Protein AF-A0A9P8I7T7-F1 (afdb_monomer_lite)

Sequence (163 aa):
MTRLAEMFNVNHFIVSQVNPHVVPFVARDDDKAMIPEEEEEVAAVVTDTRAPSPGPGWVQTLVNLAKEEVLHRMHVLTEMGIFPTTLSKARSVLSQKYSGDITIFPEISYADLPRMLRNPTTEFILDAMRRGERATWPKLSRIRNHCAIELALDDAVQRLRAR

Secondary structure (DSSP, 8-state):
-HHHHHHHT-S--EEE---TTTHHHHHHHHHHTTS-TTSHHHHTTT--SS------HHHHHHHHHHHHHHHHHHHHHHHTTSSHHHHHHHHHHHH-----SEEE-----GGGHHHHTSPPPHHHHHHHHHHHHHHHGGGHHHHHHHHHHHHHHHHHHHHHHT-

InterPro domains:
  IPR016035 Acyl transferase/acyl hydrolase/lysophospholipase [SSF52151] (3-155)
  IPR050301 Neuropathy target esterase [PTHR14226] (1-161)

Radius of gyration: 20.3 Å; chains: 1; bounding box: 57×43×51 Å

Foldseek 3Di:
DVVVCVVVVHDFDAAEDPDPVCCVLPVVPVVVVVDDPVCVVVVVVPPPDDDDDPDPVVVNVVVVVVLVVVLVVLVVCLVVVNPVVVSVVVSCVSVDPRDTPHYFYFDDDPVCVVVVVDDHDPVRVVVSVVSSVVSCVVCVVVVVVVVVVVVVVVVVVVVVVVD

Structure (mmCIF, N/CA/C/O backbone):
data_AF-A0A9P8I7T7-F1
#
_entry.id   AF-A0A9P8I7T7-F1
#
loop_
_atom_site.group_PDB
_atom_site.id
_atom_site.type_symbol
_atom_site.label_atom_id
_atom_site.label_alt_id
_atom_site.label_comp_id
_atom_site.label_asym_id
_atom_site.label_entity_id
_atom_site.label_seq_id
_atom_site.pdbx_PDB_ins_code
_atom_site.Cartn_x
_atom_site.Cartn_y
_atom_site.Cartn_z
_atom_site.occupancy
_atom_site.B_iso_or_equiv
_atom_site.auth_seq_id
_atom_site.auth_comp_id
_atom_site.auth_asym_id
_atom_site.auth_atom_id
_atom_site.pdbx_PDB_model_num
ATOM 1 N N . MET A 1 1 ? 6.614 5.628 10.959 1.00 69.75 1 MET A N 1
ATOM 2 C CA . MET A 1 1 ? 5.159 5.769 11.167 1.00 69.75 1 MET A CA 1
ATOM 3 C C . MET A 1 1 ? 4.821 6.293 12.557 1.00 69.75 1 MET A C 1
ATOM 5 O O . MET A 1 1 ? 4.035 7.218 12.617 1.00 69.75 1 MET A O 1
ATOM 9 N N . THR A 1 2 ? 5.470 5.842 13.638 1.00 76.31 2 THR A N 1
ATOM 10 C CA . THR A 1 2 ? 5.259 6.353 15.018 1.00 76.31 2 THR A CA 1
ATOM 11 C C . THR A 1 2 ? 5.288 7.880 15.151 1.00 76.31 2 THR A C 1
ATOM 13 O O . THR A 1 2 ? 4.324 8.468 15.614 1.00 76.31 2 THR A O 1
ATOM 16 N N . ARG A 1 3 ? 6.321 8.554 14.632 1.00 79.06 3 ARG A N 1
ATOM 17 C CA . ARG A 1 3 ? 6.393 10.028 14.686 1.00 79.06 3 ARG A CA 1
ATOM 18 C C . ARG A 1 3 ? 5.255 10.739 13.934 1.00 79.06 3 ARG A C 1
ATOM 20 O O . ARG A 1 3 ? 4.853 11.827 14.323 1.00 79.06 3 ARG A O 1
ATOM 27 N N . LEU A 1 4 ? 4.761 10.152 12.839 1.00 81.06 4 LEU A N 1
ATOM 28 C CA . LEU A 1 4 ? 3.619 10.698 12.093 1.00 81.06 4 LEU A CA 1
ATOM 29 C C . LEU A 1 4 ? 2.306 10.433 12.839 1.00 81.06 4 LEU A C 1
ATOM 31 O O . LEU A 1 4 ? 1.464 11.319 12.892 1.00 81.06 4 LEU A O 1
ATOM 35 N N . ALA A 1 5 ? 2.173 9.253 13.450 1.00 85.06 5 ALA A N 1
ATOM 36 C CA . ALA A 1 5 ? 1.040 8.887 14.297 1.00 85.06 5 ALA A CA 1
ATOM 37 C C . ALA A 1 5 ? 0.876 9.874 15.453 1.00 85.06 5 ALA A C 1
ATOM 39 O O . ALA A 1 5 ? -0.208 10.400 15.661 1.00 85.06 5 ALA A O 1
ATOM 40 N N . GLU A 1 6 ? 1.975 10.201 16.132 1.00 86.44 6 GLU A N 1
ATOM 41 C CA . GLU A 1 6 ? 1.999 11.175 17.225 1.00 86.44 6 GLU A CA 1
ATOM 42 C C . GLU A 1 6 ? 1.683 12.596 16.744 1.00 86.44 6 GLU A C 1
ATOM 44 O O . GLU A 1 6 ? 0.899 13.303 17.369 1.00 86.44 6 GLU A O 1
ATOM 49 N N . MET A 1 7 ? 2.272 13.022 15.621 1.00 90.19 7 MET A N 1
ATOM 50 C CA . MET A 1 7 ? 2.106 14.386 15.110 1.00 90.19 7 MET A CA 1
ATOM 51 C C . MET A 1 7 ? 0.684 14.669 14.622 1.00 90.19 7 MET A C 1
ATOM 53 O O . MET A 1 7 ? 0.190 15.779 14.799 1.00 90.19 7 MET A O 1
ATOM 57 N N . PHE A 1 8 ? 0.043 13.678 14.003 1.00 84.44 8 PHE A N 1
ATOM 58 C CA . PHE A 1 8 ? -1.312 13.801 13.468 1.00 84.44 8 PHE A CA 1
ATOM 59 C C . PHE A 1 8 ? -2.380 13.177 14.375 1.00 84.44 8 PHE A C 1
ATOM 61 O O . PHE A 1 8 ? -3.556 13.240 14.037 1.00 84.44 8 PHE A O 1
ATOM 68 N N . ASN A 1 9 ? -1.988 12.611 15.523 1.00 84.25 9 ASN A N 1
ATOM 69 C CA . ASN A 1 9 ? -2.860 11.876 16.442 1.00 84.25 9 ASN A CA 1
ATOM 70 C C . ASN A 1 9 ? -3.720 10.814 15.726 1.00 84.25 9 ASN A C 1
ATOM 72 O O . ASN A 1 9 ? -4.935 10.747 15.906 1.00 84.25 9 ASN A O 1
ATOM 76 N N . VAL A 1 10 ? -3.081 10.002 14.881 1.00 84.31 10 VAL A N 1
ATOM 77 C CA . VAL A 1 10 ? -3.730 8.941 14.094 1.00 84.31 10 VAL A CA 1
ATOM 78 C C . VAL A 1 10 ? -3.160 7.576 14.457 1.00 84.31 10 VAL A C 1
ATOM 80 O O . VAL A 1 10 ? -1.946 7.408 14.548 1.00 84.31 10 VAL A O 1
ATOM 83 N N . ASN A 1 11 ? -4.041 6.589 14.629 1.00 82.12 11 ASN A N 1
ATOM 84 C CA . ASN A 1 11 ? -3.658 5.228 15.022 1.00 82.12 11 ASN A CA 1
ATOM 85 C C . ASN A 1 11 ? -3.640 4.236 13.853 1.00 82.12 11 ASN A C 1
ATOM 87 O O . ASN A 1 11 ? -2.942 3.230 13.936 1.00 82.12 11 ASN A O 1
ATOM 91 N N . HIS A 1 12 ? -4.374 4.521 12.774 1.00 85.00 12 HIS A N 1
ATOM 92 C CA . HIS A 1 12 ? -4.488 3.645 11.610 1.00 85.00 12 HIS A CA 1
ATOM 93 C C . HIS A 1 12 ? -4.009 4.342 10.342 1.00 85.00 12 HIS A C 1
ATOM 95 O O . HIS A 1 12 ? -4.362 5.493 10.079 1.00 85.00 12 HIS A O 1
ATOM 101 N N . PHE A 1 13 ? -3.231 3.626 9.534 1.00 86.12 13 PHE A N 1
ATOM 102 C CA . PHE A 1 13 ? -2.690 4.139 8.282 1.00 86.12 13 PHE A CA 1
ATOM 103 C C . PHE A 1 13 ? -3.161 3.328 7.084 1.00 86.12 13 PHE A C 1
ATOM 105 O O . PHE A 1 13 ? -2.912 2.125 6.973 1.00 86.12 13 PHE A O 1
ATOM 112 N N . ILE A 1 14 ? -3.761 4.037 6.131 1.00 87.69 14 ILE A N 1
ATOM 113 C CA . ILE A 1 14 ? -3.999 3.541 4.780 1.00 87.69 14 ILE A CA 1
ATOM 114 C C . ILE A 1 14 ? -2.877 4.085 3.900 1.00 87.69 14 ILE A C 1
ATOM 116 O O . ILE A 1 14 ? -2.674 5.296 3.811 1.00 87.69 14 ILE A O 1
ATOM 120 N N . VAL A 1 15 ? -2.117 3.192 3.276 1.00 85.12 15 VAL A N 1
ATOM 121 C CA . VAL A 1 15 ? -0.900 3.529 2.544 1.00 85.12 15 VAL A CA 1
ATOM 122 C C . VAL A 1 15 ? -1.010 3.023 1.113 1.00 85.12 15 VAL A C 1
ATOM 124 O O . VAL A 1 15 ? -1.095 1.826 0.872 1.00 85.12 15 VAL A O 1
ATOM 127 N N . SER A 1 16 ? -0.966 3.933 0.143 1.00 85.06 16 SER A N 1
ATOM 128 C CA . SER A 1 16 ? -0.849 3.573 -1.272 1.00 85.06 16 SER A CA 1
ATOM 129 C C . SER A 1 16 ? 0.620 3.555 -1.666 1.00 85.06 16 SER A C 1
ATOM 131 O O . SER A 1 16 ? 1.274 4.600 -1.677 1.00 85.06 16 SER A O 1
ATOM 133 N N . GLN A 1 17 ? 1.148 2.381 -1.999 1.00 80.75 17 GLN A N 1
ATOM 134 C CA . GLN A 1 17 ? 2.538 2.241 -2.405 1.00 80.75 17 GLN A CA 1
ATOM 135 C C . GLN A 1 17 ? 2.681 2.319 -3.915 1.00 80.75 17 GLN A C 1
ATOM 137 O O . GLN A 1 17 ? 2.205 1.466 -4.651 1.00 80.75 17 GLN A O 1
ATOM 142 N N . VAL A 1 18 ? 3.395 3.344 -4.370 1.00 74.19 18 VAL A N 1
ATOM 143 C CA . VAL A 1 18 ? 3.669 3.578 -5.797 1.00 74.19 18 VAL A CA 1
ATOM 144 C C . VAL A 1 18 ? 5.140 3.380 -6.155 1.00 74.19 18 VAL A C 1
ATOM 146 O O . VAL A 1 18 ? 5.515 3.527 -7.313 1.00 74.19 18 VAL A O 1
ATOM 149 N N . ASN A 1 19 ? 5.986 3.051 -5.174 1.00 76.06 19 ASN A N 1
ATOM 150 C CA . ASN A 1 19 ? 7.427 2.919 -5.352 1.00 76.06 19 ASN A CA 1
ATOM 151 C C . ASN A 1 19 ? 7.782 1.576 -6.013 1.00 76.06 19 ASN A C 1
ATOM 153 O O . ASN A 1 19 ? 7.805 0.550 -5.330 1.00 76.06 19 ASN A O 1
ATOM 157 N N . PRO A 1 20 ? 8.159 1.553 -7.304 1.00 69.00 20 PRO A N 1
ATOM 158 C CA . PRO A 1 20 ? 8.322 0.307 -8.057 1.00 69.00 20 PRO A CA 1
ATOM 159 C C . PRO A 1 20 ? 9.493 -0.557 -7.570 1.00 69.00 20 PRO A C 1
ATOM 161 O O . PRO A 1 20 ? 9.497 -1.771 -7.747 1.00 69.00 20 PRO A O 1
ATOM 164 N N . HIS A 1 21 ? 10.489 0.061 -6.931 1.00 70.19 21 HIS A N 1
ATOM 165 C CA . HIS A 1 21 ? 11.659 -0.628 -6.385 1.00 70.19 21 HIS A CA 1
ATOM 166 C C . HIS A 1 21 ? 11.348 -1.426 -5.107 1.00 70.19 21 HIS A C 1
ATOM 168 O O . HIS A 1 21 ? 12.128 -2.290 -4.721 1.00 70.19 21 HIS A O 1
ATOM 174 N N . VAL A 1 22 ? 10.215 -1.144 -4.459 1.00 63.72 22 VAL A N 1
ATOM 175 C CA . VAL A 1 22 ? 9.788 -1.762 -3.194 1.00 63.72 22 VAL A CA 1
ATOM 176 C C . VAL A 1 22 ? 8.795 -2.902 -3.438 1.00 63.72 22 VAL A C 1
ATOM 178 O O . VAL A 1 22 ? 8.750 -3.856 -2.663 1.00 63.72 22 VAL A O 1
ATOM 181 N N . VAL A 1 23 ? 8.051 -2.838 -4.549 1.00 62.78 23 VAL A N 1
ATOM 182 C CA . VAL A 1 23 ? 7.029 -3.815 -4.963 1.00 62.78 23 VAL A CA 1
ATOM 183 C C . VAL A 1 23 ? 7.488 -5.281 -4.871 1.00 62.78 23 VAL A C 1
ATOM 185 O O . VAL A 1 23 ? 6.776 -6.055 -4.235 1.00 62.78 23 VAL A O 1
ATOM 188 N N . PRO A 1 24 ? 8.659 -5.706 -5.400 1.00 59.03 24 PRO A N 1
ATOM 189 C CA . PRO A 1 24 ? 9.046 -7.123 -5.356 1.00 59.03 24 PRO A CA 1
ATOM 190 C C . PRO A 1 24 ? 9.346 -7.643 -3.942 1.00 59.03 24 PRO A C 1
ATOM 192 O O . PRO A 1 24 ? 9.362 -8.860 -3.734 1.00 59.03 24 PRO A O 1
ATOM 195 N N . PHE A 1 25 ? 9.589 -6.736 -2.991 1.00 58.62 25 PHE A N 1
ATOM 196 C CA . PHE A 1 25 ? 9.931 -7.061 -1.610 1.00 58.62 25 PHE A CA 1
ATOM 197 C C . PHE A 1 25 ? 8.719 -7.020 -0.675 1.00 58.62 25 PHE A C 1
ATOM 199 O O . PHE A 1 25 ? 8.668 -7.828 0.239 1.00 58.62 25 PHE A O 1
ATOM 206 N N . VAL A 1 26 ? 7.760 -6.109 -0.886 1.00 58.81 26 VAL A N 1
ATOM 207 C CA . VAL A 1 26 ? 6.635 -5.905 0.053 1.00 58.81 26 VAL A CA 1
ATOM 208 C C . VAL A 1 26 ? 5.351 -6.612 -0.379 1.00 58.81 26 VAL A C 1
ATOM 210 O O . VAL A 1 26 ? 4.572 -7.017 0.477 1.00 58.81 26 VAL A O 1
ATOM 213 N N . ALA A 1 27 ? 5.156 -6.868 -1.678 1.00 54.66 27 ALA A N 1
ATOM 214 C CA . ALA A 1 27 ? 3.979 -7.599 -2.164 1.00 54.66 27 ALA A CA 1
ATOM 215 C C . ALA A 1 27 ? 3.841 -9.015 -1.561 1.00 54.66 27 ALA A C 1
ATOM 217 O O . ALA A 1 27 ? 2.774 -9.603 -1.615 1.00 54.66 27 ALA A O 1
ATOM 218 N N . ARG A 1 28 ? 4.910 -9.565 -0.970 1.00 52.78 28 ARG A N 1
ATOM 219 C CA . ARG A 1 28 ? 4.938 -10.923 -0.410 1.00 52.78 28 ARG A CA 1
ATOM 220 C C . ARG A 1 28 ? 4.506 -11.021 1.054 1.00 52.78 28 ARG A C 1
ATOM 222 O O . ARG A 1 28 ? 4.183 -12.120 1.499 1.00 52.78 28 ARG A O 1
ATOM 229 N N . ASP A 1 29 ? 4.494 -9.904 1.780 1.00 51.69 29 ASP A N 1
ATOM 230 C CA . ASP A 1 29 ? 4.183 -9.887 3.215 1.00 51.69 29 ASP A CA 1
ATOM 231 C C . ASP A 1 29 ? 2.681 -9.668 3.472 1.00 51.69 29 ASP A C 1
ATOM 233 O O . ASP A 1 29 ? 2.115 -10.261 4.390 1.00 51.69 29 ASP A O 1
ATOM 237 N N . ASP A 1 30 ? 2.010 -8.877 2.627 1.00 53.91 30 ASP A N 1
ATOM 238 C CA . ASP A 1 30 ? 0.586 -8.543 2.788 1.00 53.91 30 ASP A CA 1
ATOM 239 C C . ASP A 1 30 ? -0.362 -9.680 2.361 1.00 53.91 30 ASP A C 1
ATOM 241 O O . ASP A 1 30 ? -1.467 -9.784 2.902 1.00 53.91 30 ASP A O 1
ATOM 245 N N . ASP A 1 31 ? 0.057 -10.538 1.424 1.00 52.25 31 ASP A N 1
ATOM 246 C CA . ASP A 1 31 ? -0.733 -11.693 0.969 1.00 52.25 31 ASP A CA 1
ATOM 247 C C . ASP A 1 31 ? -0.703 -12.838 1.996 1.00 52.25 31 ASP A C 1
ATOM 249 O O . ASP A 1 31 ? -1.713 -13.507 2.211 1.00 52.25 31 ASP A O 1
ATOM 253 N N . LYS A 1 32 ? 0.412 -13.004 2.724 1.00 46.28 32 LYS A N 1
ATOM 254 C CA . LYS A 1 32 ? 0.526 -13.976 3.828 1.00 46.28 32 LYS A CA 1
ATOM 255 C C . LYS A 1 32 ? -0.385 -13.657 5.009 1.00 46.28 32 LYS A C 1
ATOM 257 O O . LYS A 1 32 ? -0.838 -14.566 5.689 1.00 46.28 32 LYS A O 1
ATOM 262 N N . ALA A 1 33 ? -0.680 -12.381 5.252 1.00 46.81 33 ALA A N 1
ATOM 263 C CA . ALA A 1 33 ? -1.595 -11.980 6.320 1.00 46.81 33 ALA A CA 1
ATOM 264 C C . ALA A 1 33 ? -3.081 -12.221 5.977 1.00 46.81 33 ALA A C 1
ATOM 266 O O . ALA A 1 33 ? -3.942 -12.018 6.832 1.00 46.81 33 ALA A O 1
ATOM 267 N N . MET A 1 34 ? -3.394 -12.599 4.730 1.00 45.91 34 MET A N 1
ATOM 268 C CA . MET A 1 34 ? -4.763 -12.738 4.224 1.00 45.91 34 MET A CA 1
ATOM 269 C C . MET A 1 34 ? -5.240 -14.196 4.134 1.00 45.91 34 MET A C 1
ATOM 271 O O . MET A 1 34 ? -6.445 -14.412 4.042 1.00 45.91 34 MET A O 1
ATOM 275 N N . ILE A 1 35 ? -4.333 -15.176 4.197 1.00 41.78 35 ILE A N 1
ATOM 276 C CA . ILE A 1 35 ? -4.656 -16.602 4.072 1.00 41.78 35 ILE A CA 1
ATOM 277 C C . ILE A 1 35 ? -4.295 -17.293 5.398 1.00 41.78 35 ILE A C 1
ATOM 279 O O . ILE A 1 35 ? -3.115 -17.333 5.748 1.00 41.78 35 ILE A O 1
ATOM 283 N N . PRO A 1 36 ? -5.273 -17.807 6.168 1.00 41.44 36 PRO A N 1
ATOM 284 C CA . PRO A 1 36 ? -4.997 -18.753 7.246 1.00 41.44 36 PRO A CA 1
ATOM 285 C C . PRO A 1 36 ? -4.233 -19.952 6.672 1.00 41.44 36 PRO A C 1
ATOM 287 O O . PRO A 1 36 ? -4.608 -20.450 5.613 1.00 41.44 36 PRO A O 1
ATOM 290 N N . GLU A 1 37 ? -3.192 -20.428 7.362 1.00 47.53 37 GLU A N 1
ATOM 291 C CA . GLU A 1 37 ? -2.280 -21.501 6.902 1.00 47.53 37 GLU A CA 1
ATOM 292 C C . GLU A 1 37 ? -2.992 -22.798 6.440 1.00 47.53 37 GLU A C 1
ATOM 294 O O . GLU A 1 37 ? -2.398 -23.629 5.763 1.00 47.53 37 GLU A O 1
ATOM 299 N N . GLU A 1 38 ? -4.279 -22.963 6.753 1.00 44.12 38 GLU A N 1
ATOM 300 C CA . GLU A 1 38 ? -5.105 -24.124 6.409 1.00 44.12 38 GLU A CA 1
ATOM 301 C C . GLU A 1 38 ? -5.680 -24.098 4.971 1.00 44.12 38 GLU A C 1
ATOM 303 O O . GLU A 1 38 ? -6.044 -25.149 4.447 1.00 44.12 38 GLU A O 1
ATOM 308 N N . GLU A 1 39 ? -5.744 -22.942 4.292 1.00 45.44 39 GLU A N 1
ATOM 309 C CA . GLU A 1 39 ? -6.341 -22.810 2.940 1.00 45.44 39 GLU A CA 1
ATOM 310 C C . GLU A 1 39 ? -5.309 -22.775 1.787 1.00 45.44 39 GLU A C 1
ATOM 312 O O . GLU A 1 39 ? -5.679 -22.666 0.611 1.00 45.44 39 GLU A O 1
ATOM 317 N N . GLU A 1 40 ? -4.014 -22.913 2.097 1.00 44.66 40 GLU A N 1
ATOM 318 C CA . GLU A 1 40 ? -2.901 -22.829 1.134 1.00 44.66 40 GLU A CA 1
ATOM 319 C C . GLU A 1 40 ? -2.961 -23.921 0.041 1.00 44.66 40 GLU A C 1
ATOM 321 O O . GLU A 1 40 ? -2.613 -23.664 -1.114 1.00 44.66 40 GLU A O 1
ATOM 326 N N . GLU A 1 41 ? -3.485 -25.116 0.347 1.00 36.25 41 GLU A N 1
ATOM 327 C CA . GLU A 1 41 ? -3.587 -26.219 -0.627 1.00 36.25 41 GLU A CA 1
ATOM 328 C C . GLU A 1 41 ? -4.742 -26.060 -1.632 1.00 36.25 41 GLU A C 1
ATOM 330 O O . GLU A 1 41 ? -4.648 -26.540 -2.763 1.00 36.25 41 GLU A O 1
ATOM 335 N N . VAL A 1 42 ? -5.827 -25.369 -1.265 1.00 38.53 42 VAL A N 1
ATOM 336 C CA . VAL A 1 42 ? -7.042 -25.285 -2.101 1.00 38.53 42 VAL A CA 1
ATOM 337 C C . VAL A 1 42 ? -6.989 -24.081 -3.049 1.00 38.53 42 VAL A C 1
ATOM 339 O O . VAL A 1 42 ? -7.466 -24.157 -4.185 1.00 38.53 42 VAL A O 1
ATOM 342 N N . ALA A 1 43 ? -6.342 -22.986 -2.637 1.00 38.41 43 ALA A N 1
ATOM 343 C CA . ALA A 1 43 ? -6.187 -21.787 -3.463 1.00 38.41 43 ALA A CA 1
ATOM 344 C C . ALA A 1 43 ? -5.213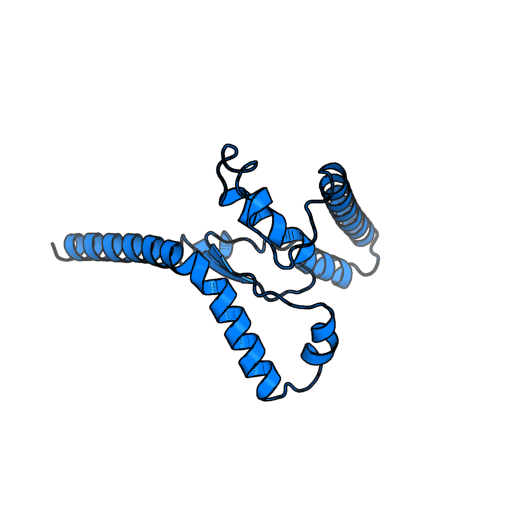 -21.978 -4.643 1.00 38.41 43 ALA A C 1
ATOM 346 O O . ALA A 1 43 ? -5.359 -21.310 -5.667 1.00 38.41 43 ALA A O 1
ATOM 347 N N . ALA A 1 44 ? -4.271 -22.925 -4.553 1.00 41.44 44 ALA A N 1
ATOM 348 C CA . ALA A 1 44 ? -3.303 -23.216 -5.615 1.00 41.44 44 ALA A CA 1
ATOM 349 C C . ALA A 1 44 ? -3.943 -23.723 -6.926 1.00 41.44 44 ALA A C 1
ATOM 351 O O . ALA A 1 44 ? -3.309 -23.679 -7.979 1.00 41.44 44 ALA A O 1
ATOM 352 N N . VAL A 1 45 ? -5.198 -24.186 -6.880 1.00 39.53 45 VAL A N 1
ATOM 353 C CA . VAL A 1 45 ? -5.907 -24.762 -8.035 1.00 39.53 45 VAL A CA 1
ATOM 354 C C . VAL A 1 45 ? -6.703 -23.712 -8.831 1.00 39.53 45 VAL A C 1
ATOM 356 O O . VAL A 1 45 ? -7.069 -23.976 -9.974 1.00 39.53 45 VAL A O 1
ATOM 359 N N . VAL A 1 46 ? -6.960 -22.512 -8.284 1.00 44.88 46 VAL A N 1
ATOM 360 C CA . VAL A 1 46 ? -7.929 -21.558 -8.877 1.00 44.88 46 VAL A CA 1
ATOM 361 C C . VAL A 1 46 ? -7.316 -20.224 -9.335 1.00 44.88 46 VAL A C 1
ATOM 363 O O . VAL A 1 46 ? -7.921 -19.523 -10.145 1.00 44.88 46 VAL A O 1
ATOM 366 N N . THR A 1 47 ? -6.099 -19.862 -8.927 1.00 38.81 47 THR A N 1
ATOM 367 C CA . THR A 1 47 ? -5.449 -18.603 -9.348 1.00 38.81 47 THR A CA 1
ATOM 368 C C . THR A 1 47 ? -4.686 -18.732 -10.672 1.00 38.81 47 THR A C 1
ATOM 370 O O . THR A 1 47 ? -3.482 -18.495 -10.761 1.00 38.81 47 THR A O 1
ATOM 373 N N . ASP A 1 48 ? -5.405 -19.045 -11.750 1.00 33.81 48 ASP A N 1
ATOM 374 C CA . ASP A 1 48 ? -4.911 -18.797 -13.106 1.00 33.81 48 ASP A CA 1
ATOM 375 C C . ASP A 1 48 ? -5.107 -17.310 -13.447 1.00 33.81 48 ASP A C 1
ATOM 377 O O . ASP A 1 48 ? -6.172 -16.887 -13.891 1.00 33.81 48 ASP A O 1
ATOM 381 N N . THR A 1 49 ? -4.114 -16.474 -13.112 1.00 36.12 49 THR A N 1
ATOM 382 C CA . THR A 1 49 ? -3.593 -15.378 -13.959 1.00 36.12 49 THR A CA 1
ATOM 383 C C . THR A 1 49 ? -2.507 -14.562 -13.231 1.00 36.12 49 THR A C 1
ATOM 385 O O . THR A 1 49 ? -2.775 -13.731 -12.372 1.00 36.12 49 THR A O 1
ATOM 388 N N . ARG A 1 50 ? -1.259 -14.714 -13.700 1.00 35.72 50 ARG A N 1
ATOM 389 C CA . ARG A 1 50 ? -0.183 -13.694 -13.690 1.00 35.72 50 ARG A CA 1
ATOM 390 C C . ARG A 1 50 ? 0.525 -13.278 -12.385 1.00 35.72 50 ARG A C 1
ATOM 392 O O . ARG A 1 50 ? 1.309 -12.333 -12.442 1.00 35.72 50 ARG A O 1
ATOM 399 N N . ALA A 1 51 ? 0.424 -14.008 -11.280 1.00 40.16 51 ALA A N 1
ATOM 400 C CA . ALA A 1 51 ? 1.467 -13.931 -10.247 1.00 40.16 51 ALA A CA 1
ATOM 401 C C . ALA A 1 51 ? 2.615 -14.901 -10.610 1.00 40.16 51 ALA A C 1
ATOM 403 O O . ALA A 1 51 ? 2.341 -16.075 -10.868 1.00 40.16 51 ALA A O 1
ATOM 404 N N . PRO A 1 52 ? 3.894 -14.474 -10.682 1.00 39.41 52 PRO A N 1
ATOM 405 C CA . PRO A 1 52 ? 4.991 -15.422 -10.823 1.00 39.41 52 PRO A CA 1
ATOM 406 C C . PRO A 1 52 ? 4.985 -16.335 -9.593 1.00 39.41 52 PRO A C 1
ATOM 408 O O . PRO A 1 52 ? 5.084 -15.854 -8.464 1.00 39.41 52 PRO A O 1
ATOM 411 N N . SER A 1 53 ? 4.825 -17.633 -9.856 1.00 43.72 53 SER A N 1
ATOM 412 C CA . SER A 1 53 ? 4.782 -18.760 -8.917 1.00 43.72 53 SER A CA 1
ATOM 413 C C . SER A 1 53 ? 5.619 -18.555 -7.645 1.00 43.72 53 SER A C 1
ATOM 415 O O . SER A 1 53 ? 6.728 -18.012 -7.747 1.00 43.72 53 SER A O 1
ATOM 417 N N . PRO A 1 54 ? 5.173 -19.049 -6.473 1.00 50.34 54 PRO A N 1
ATOM 418 C CA . PRO A 1 54 ? 5.966 -19.013 -5.252 1.00 50.34 54 PRO A CA 1
ATOM 419 C C . PRO A 1 54 ? 7.276 -19.767 -5.498 1.00 50.34 54 PRO A C 1
ATOM 421 O O . PRO A 1 54 ? 7.323 -20.991 -5.560 1.00 50.34 54 PRO A O 1
ATOM 424 N N . GLY A 1 55 ? 8.358 -19.014 -5.706 1.00 57.75 55 GLY A N 1
ATOM 425 C CA . GLY A 1 55 ? 9.693 -19.585 -5.710 1.00 57.75 55 GLY A CA 1
ATOM 426 C C . GLY A 1 55 ? 9.931 -20.259 -4.356 1.00 57.75 55 GLY A C 1
ATOM 427 O O . GLY A 1 55 ? 9.433 -19.758 -3.341 1.00 57.75 55 GLY A O 1
ATOM 428 N N . PRO A 1 56 ? 10.667 -21.375 -4.318 1.00 71.75 56 PRO A N 1
ATOM 429 C CA . PRO A 1 56 ? 10.914 -22.109 -3.083 1.00 71.75 56 PRO A CA 1
ATOM 430 C C . PRO A 1 56 ? 11.460 -21.168 -1.997 1.00 71.75 56 PRO A C 1
ATOM 432 O O . PRO A 1 56 ? 12.265 -20.287 -2.295 1.00 71.75 56 PRO A O 1
ATOM 435 N N . GLY A 1 57 ? 11.000 -21.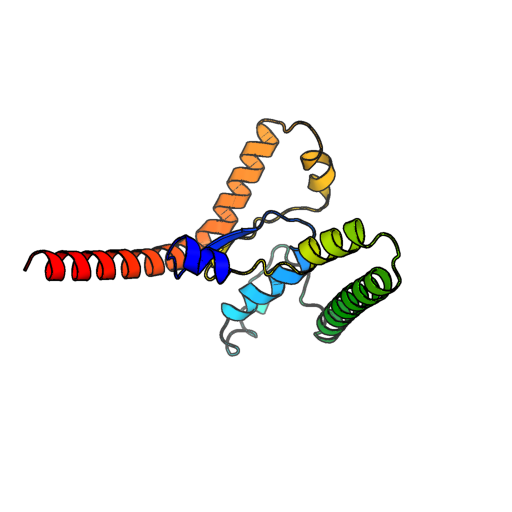319 -0.748 1.00 65.38 57 GLY A N 1
ATOM 436 C CA . GLY A 1 57 ? 11.195 -20.337 0.336 1.00 65.38 57 GLY A CA 1
ATOM 437 C C . GLY A 1 57 ? 12.644 -19.888 0.580 1.00 65.38 57 GLY A C 1
ATOM 438 O O . GLY A 1 57 ? 12.872 -18.773 1.046 1.00 65.38 57 GLY A O 1
ATOM 439 N N . TRP A 1 58 ? 13.630 -20.692 0.171 1.00 69.81 58 TRP A N 1
ATOM 440 C CA . TRP A 1 58 ? 15.049 -20.325 0.189 1.00 69.81 58 TRP A CA 1
ATOM 441 C C . TRP A 1 58 ? 15.400 -19.140 -0.726 1.00 69.81 58 TRP A C 1
ATOM 443 O O . TRP A 1 58 ? 16.343 -18.408 -0.451 1.00 69.81 58 TRP A O 1
ATOM 453 N N . VAL A 1 59 ? 14.654 -18.913 -1.811 1.00 70.31 59 VAL A N 1
ATOM 454 C CA . VAL A 1 59 ? 14.860 -17.759 -2.700 1.00 70.31 59 VAL A CA 1
ATOM 455 C C . VAL A 1 59 ? 14.493 -16.474 -1.966 1.00 70.31 59 VAL A C 1
ATOM 457 O O . VAL A 1 59 ? 15.198 -15.476 -2.073 1.00 70.31 59 VAL A O 1
ATOM 460 N N . GLN A 1 60 ? 13.414 -16.496 -1.181 1.00 67.06 60 GLN A N 1
ATOM 461 C CA . GLN A 1 60 ? 12.967 -15.334 -0.411 1.00 67.06 60 GLN A CA 1
ATOM 462 C C . GLN A 1 60 ? 13.943 -15.022 0.728 1.00 67.06 60 GLN A C 1
ATOM 464 O O . GLN A 1 60 ? 14.291 -13.860 0.932 1.00 67.06 60 GLN A O 1
ATOM 469 N N . THR A 1 61 ? 14.458 -16.045 1.417 1.00 74.94 61 THR A N 1
ATOM 470 C CA . THR A 1 61 ? 15.494 -15.844 2.441 1.00 74.94 61 THR A CA 1
ATOM 471 C C . THR A 1 61 ? 16.798 -15.335 1.834 1.00 74.94 61 THR A C 1
ATOM 473 O O . THR A 1 61 ? 17.409 -14.439 2.406 1.00 74.94 61 THR A O 1
ATOM 476 N N . LEU A 1 62 ? 17.191 -15.814 0.649 1.00 77.44 62 LEU A N 1
ATOM 477 C CA . LEU A 1 62 ? 18.370 -15.316 -0.064 1.00 77.44 62 LEU A CA 1
ATOM 478 C C . LEU A 1 62 ? 18.206 -13.850 -0.491 1.00 77.44 62 LEU A C 1
ATOM 480 O O . LEU A 1 62 ? 19.135 -13.057 -0.364 1.00 77.44 62 LEU A O 1
ATOM 484 N N . VAL A 1 63 ? 17.018 -13.476 -0.972 1.00 72.38 63 VAL A N 1
ATOM 485 C CA . VAL A 1 63 ? 16.686 -12.094 -1.348 1.00 72.38 63 VAL A CA 1
ATOM 486 C C . VAL A 1 63 ? 16.702 -11.171 -0.126 1.00 72.38 63 VAL A C 1
ATOM 488 O O . VAL A 1 63 ? 17.262 -10.075 -0.198 1.00 72.38 63 VAL A O 1
ATOM 491 N N . ASN A 1 64 ? 16.149 -11.617 1.003 1.00 75.94 64 ASN A N 1
ATOM 492 C CA . ASN A 1 64 ? 16.180 -10.864 2.257 1.00 75.94 64 ASN A CA 1
ATOM 493 C C . ASN A 1 64 ? 17.610 -10.719 2.791 1.00 75.94 64 ASN A C 1
ATOM 495 O O . ASN A 1 64 ? 18.022 -9.608 3.117 1.00 75.94 64 ASN A O 1
ATOM 499 N N . LEU A 1 65 ? 18.401 -11.794 2.765 1.00 82.50 65 LEU A N 1
ATOM 500 C CA . LEU A 1 65 ? 19.809 -11.773 3.158 1.00 82.50 65 LEU A CA 1
ATOM 501 C C . LEU A 1 65 ? 20.626 -10.814 2.280 1.00 82.50 65 LEU A C 1
ATOM 503 O O . LEU A 1 65 ? 21.405 -10.012 2.785 1.00 82.50 65 LEU A O 1
ATOM 507 N N . ALA A 1 66 ? 20.421 -10.846 0.960 1.00 80.25 66 ALA A N 1
ATOM 508 C CA . ALA A 1 66 ? 21.091 -9.936 0.035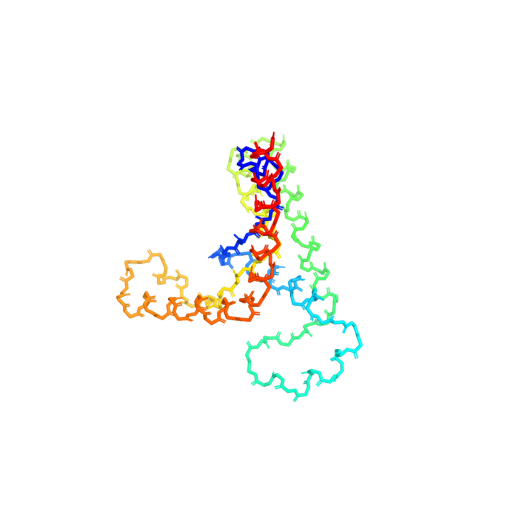 1.00 80.25 66 ALA A CA 1
ATOM 509 C C . ALA A 1 66 ? 20.716 -8.470 0.304 1.00 80.25 66 ALA A C 1
ATOM 511 O O . ALA A 1 66 ? 21.580 -7.593 0.272 1.00 80.25 66 ALA A O 1
ATOM 512 N N . LYS A 1 67 ? 19.440 -8.193 0.598 1.00 77.94 67 LYS A N 1
ATOM 513 C CA . LYS A 1 67 ? 18.967 -6.855 0.975 1.00 77.94 67 LYS A CA 1
ATOM 514 C C . LYS A 1 67 ? 19.627 -6.375 2.270 1.00 77.94 67 LYS A C 1
ATOM 516 O O . LYS A 1 67 ? 20.096 -5.237 2.322 1.00 77.94 67 LYS A O 1
ATOM 521 N N . GLU A 1 68 ? 19.677 -7.224 3.291 1.00 81.06 68 GLU A N 1
ATOM 522 C CA . GLU A 1 68 ? 20.311 -6.917 4.576 1.00 81.06 68 GLU A CA 1
ATOM 523 C C . GLU A 1 68 ? 21.814 -6.662 4.423 1.00 81.06 68 GLU A C 1
ATOM 525 O O . GLU A 1 68 ? 22.313 -5.659 4.931 1.00 81.06 68 GLU A O 1
ATOM 530 N N . GLU A 1 69 ? 22.514 -7.477 3.633 1.00 84.88 69 GLU A N 1
ATOM 531 C CA . GLU A 1 69 ? 23.940 -7.304 3.346 1.00 84.88 69 GLU A CA 1
ATOM 532 C C . GLU A 1 69 ? 24.221 -6.008 2.573 1.00 84.88 69 GLU A C 1
ATOM 534 O O . GLU A 1 69 ? 25.182 -5.297 2.863 1.00 84.88 69 GLU A O 1
ATOM 539 N N . VAL A 1 70 ? 23.376 -5.646 1.603 1.00 81.69 70 VAL A N 1
ATOM 540 C CA . VAL A 1 70 ? 23.506 -4.375 0.871 1.00 81.69 70 VAL A CA 1
ATOM 541 C C . VAL A 1 70 ? 23.299 -3.185 1.808 1.00 81.69 70 VAL A C 1
ATOM 543 O O . VAL A 1 70 ? 24.091 -2.242 1.780 1.00 81.69 70 VAL A O 1
ATOM 546 N N . LEU A 1 71 ? 22.277 -3.228 2.667 1.00 80.12 71 LEU A N 1
ATOM 547 C CA . LEU A 1 71 ? 22.038 -2.185 3.668 1.00 80.12 71 LEU A CA 1
ATOM 548 C C . LEU A 1 71 ? 23.196 -2.091 4.671 1.00 80.12 71 LEU A C 1
ATOM 550 O O . LEU A 1 71 ? 23.584 -0.983 5.052 1.00 80.12 71 LEU A O 1
ATOM 554 N N . HIS A 1 72 ? 23.768 -3.232 5.060 1.00 83.31 72 HIS A N 1
ATOM 555 C CA . HIS A 1 72 ? 24.935 -3.309 5.930 1.00 83.31 72 HIS A CA 1
ATOM 556 C C . HIS A 1 72 ? 26.179 -2.712 5.259 1.00 83.31 72 HIS A C 1
ATOM 558 O O . HIS A 1 72 ? 26.822 -1.832 5.825 1.00 83.31 72 HIS A O 1
ATOM 564 N N . ARG A 1 73 ? 26.475 -3.073 4.007 1.00 81.19 73 ARG A N 1
ATOM 565 C CA . ARG A 1 73 ? 27.598 -2.498 3.248 1.00 81.19 73 ARG A CA 1
ATOM 566 C C . ARG A 1 73 ? 27.441 -1.002 3.028 1.00 81.19 73 ARG A C 1
ATOM 568 O O . ARG A 1 73 ? 28.407 -0.263 3.185 1.00 81.19 73 ARG A O 1
ATOM 575 N N . MET A 1 74 ? 26.229 -0.531 2.734 1.00 77.06 74 MET A N 1
ATOM 576 C CA . MET A 1 74 ? 25.947 0.905 2.662 1.00 77.06 74 MET A CA 1
ATOM 577 C C . MET A 1 74 ? 26.213 1.608 3.999 1.00 77.06 74 MET A C 1
ATOM 579 O O . MET A 1 74 ? 26.724 2.724 3.995 1.00 77.06 74 MET A O 1
ATOM 583 N N . HIS A 1 75 ? 25.918 0.960 5.132 1.00 79.50 75 HIS A N 1
ATOM 584 C CA . HIS A 1 75 ? 26.222 1.490 6.462 1.00 79.50 75 HIS A CA 1
ATOM 585 C C . HIS A 1 75 ? 27.726 1.609 6.715 1.00 79.50 75 HIS A C 1
ATOM 587 O O . HIS A 1 75 ? 28.201 2.680 7.092 1.00 79.50 75 HIS A O 1
ATOM 593 N N . VAL A 1 76 ? 28.477 0.543 6.449 1.00 83.56 76 VAL A N 1
ATOM 594 C CA . VAL A 1 76 ? 29.932 0.526 6.640 1.00 83.56 76 VAL A CA 1
ATOM 595 C C . VAL A 1 76 ? 30.600 1.564 5.729 1.00 83.56 76 VAL A C 1
ATOM 597 O O . VAL A 1 76 ? 31.453 2.324 6.172 1.00 83.56 76 VAL A O 1
ATOM 600 N N . LEU A 1 77 ? 30.149 1.696 4.476 1.00 82.06 77 LEU A N 1
ATOM 601 C CA . LEU A 1 77 ? 30.636 2.724 3.546 1.00 82.06 77 LEU A CA 1
ATOM 602 C C . LEU A 1 77 ? 30.345 4.156 4.022 1.00 82.06 77 LEU A C 1
ATOM 604 O O . LEU A 1 77 ? 31.196 5.031 3.858 1.00 82.06 77 LEU A O 1
ATOM 608 N N . THR A 1 78 ? 29.177 4.403 4.633 1.00 77.25 78 THR A N 1
ATOM 609 C CA . THR A 1 78 ? 28.886 5.714 5.238 1.00 77.25 78 THR A CA 1
ATOM 610 C C . THR A 1 78 ? 29.799 6.029 6.420 1.00 77.25 78 THR A C 1
ATOM 612 O O . THR A 1 78 ? 30.231 7.173 6.540 1.00 77.25 78 THR A O 1
ATOM 615 N N . GLU A 1 79 ? 30.121 5.043 7.262 1.00 81.19 79 GLU A N 1
ATOM 616 C CA . GLU A 1 79 ? 31.029 5.225 8.405 1.00 81.19 79 GLU A CA 1
ATOM 617 C C . GLU A 1 79 ? 32.479 5.437 7.962 1.00 81.19 79 GLU A C 1
ATOM 619 O O . GLU A 1 79 ? 33.199 6.235 8.556 1.00 81.19 79 GLU A O 1
ATOM 624 N N . MET A 1 80 ? 32.879 4.812 6.852 1.00 82.62 80 MET A N 1
ATOM 625 C CA . MET A 1 80 ? 34.182 5.028 6.214 1.00 82.62 80 MET A CA 1
ATOM 626 C C . MET A 1 80 ? 34.291 6.373 5.466 1.00 82.62 80 MET A C 1
ATOM 628 O O . MET A 1 80 ? 35.321 6.653 4.857 1.00 82.62 80 MET A O 1
ATOM 632 N N . GLY A 1 81 ? 33.256 7.222 5.494 1.00 73.88 81 GLY A N 1
ATOM 633 C CA . GLY A 1 81 ? 33.296 8.572 4.922 1.00 73.88 81 GLY A CA 1
ATOM 634 C C . GLY A 1 81 ? 33.140 8.640 3.399 1.00 73.88 81 GLY A C 1
ATOM 635 O O . GLY A 1 81 ? 33.326 9.706 2.809 1.00 73.88 81 GLY A O 1
ATOM 636 N N . ILE A 1 82 ? 32.755 7.541 2.742 1.00 73.38 82 ILE A N 1
ATOM 637 C CA . ILE A 1 82 ? 32.517 7.512 1.294 1.00 73.38 82 ILE A CA 1
ATOM 638 C C . ILE A 1 82 ? 31.107 8.048 1.023 1.00 73.38 82 ILE A C 1
ATOM 640 O O . ILE A 1 82 ? 30.115 7.407 1.351 1.00 73.38 82 ILE A O 1
ATOM 644 N N . PHE A 1 83 ? 31.012 9.251 0.446 1.00 72.38 83 PHE A N 1
ATOM 645 C CA . PHE A 1 83 ? 29.757 9.949 0.108 1.00 72.38 83 PHE A CA 1
ATOM 646 C C . PHE A 1 83 ? 28.623 9.796 1.148 1.00 72.38 83 PHE A C 1
ATOM 648 O O . PHE A 1 83 ? 27.498 9.401 0.797 1.00 72.38 83 PHE A O 1
ATOM 655 N N . PRO A 1 84 ? 28.876 10.152 2.423 1.00 73.19 84 PRO A N 1
ATOM 656 C CA . PRO A 1 84 ? 28.016 9.803 3.554 1.00 73.19 84 PRO A CA 1
ATOM 657 C C . PRO A 1 84 ? 26.587 10.338 3.410 1.00 73.19 84 PRO A C 1
ATOM 659 O O . PRO A 1 84 ? 25.627 9.700 3.833 1.00 73.19 84 PRO A O 1
ATOM 662 N N . THR A 1 85 ? 26.411 11.484 2.753 1.00 75.88 85 THR A N 1
ATOM 663 C CA . THR A 1 85 ? 25.105 12.120 2.531 1.00 75.88 85 THR A CA 1
ATOM 664 C C . THR A 1 85 ? 24.256 11.423 1.469 1.00 75.88 85 THR A C 1
ATOM 666 O O . THR A 1 85 ? 23.033 11.430 1.568 1.00 75.88 85 THR A O 1
ATOM 669 N N . THR A 1 86 ? 24.869 10.825 0.447 1.00 79.75 86 THR A N 1
ATOM 670 C CA . THR A 1 86 ? 24.131 10.139 -0.626 1.00 79.75 86 THR A CA 1
ATOM 671 C C . THR A 1 86 ? 23.754 8.725 -0.213 1.00 79.75 86 THR A C 1
ATOM 673 O O . THR A 1 86 ? 22.603 8.333 -0.381 1.00 79.75 86 THR A O 1
ATOM 676 N N . LEU A 1 87 ? 24.681 7.994 0.411 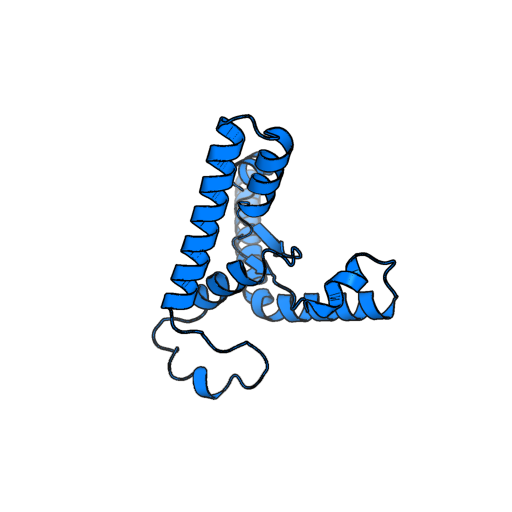1.00 75.44 87 LEU A N 1
ATOM 677 C CA . LEU A 1 87 ? 24.447 6.632 0.878 1.00 75.44 87 LEU A CA 1
ATOM 678 C C . LEU A 1 87 ? 23.475 6.590 2.060 1.00 75.44 87 LEU A C 1
ATOM 680 O O . LEU A 1 87 ? 22.618 5.714 2.101 1.00 75.44 87 LEU A O 1
ATOM 684 N N . SER A 1 88 ? 23.526 7.564 2.976 1.00 73.19 88 SER A N 1
ATOM 685 C CA . SER A 1 88 ? 22.522 7.673 4.047 1.00 73.19 88 SER A CA 1
ATOM 686 C C . SER A 1 88 ? 21.121 7.952 3.500 1.00 73.19 88 SER A C 1
ATOM 688 O O . SER A 1 88 ? 20.154 7.337 3.951 1.00 73.19 88 SER A O 1
ATOM 690 N N . LYS A 1 89 ? 20.994 8.818 2.485 1.00 78.31 89 LYS A N 1
ATOM 691 C CA . LYS A 1 89 ? 19.718 9.065 1.795 1.00 78.31 89 LYS A CA 1
ATOM 692 C C . LYS A 1 89 ? 19.236 7.829 1.040 1.00 78.31 89 LYS A C 1
ATOM 694 O O . LYS A 1 89 ? 18.081 7.451 1.199 1.00 78.31 89 LYS A O 1
ATOM 699 N N . ALA A 1 90 ? 20.110 7.179 0.273 1.00 73.69 90 ALA A N 1
ATOM 700 C CA . ALA A 1 90 ? 19.784 5.961 -0.465 1.00 73.69 90 ALA A CA 1
ATOM 701 C C . ALA A 1 90 ? 19.331 4.839 0.479 1.00 73.69 90 ALA A C 1
ATOM 703 O O . ALA A 1 90 ? 18.302 4.209 0.245 1.00 73.69 90 ALA A O 1
ATOM 704 N N . ARG A 1 91 ? 20.039 4.655 1.599 1.00 71.88 91 ARG A N 1
ATOM 705 C CA . ARG A 1 91 ? 19.654 3.726 2.664 1.00 71.88 91 ARG A CA 1
ATOM 706 C C . ARG A 1 91 ? 18.301 4.087 3.262 1.00 71.88 91 ARG A C 1
ATOM 708 O O . ARG A 1 91 ? 17.470 3.205 3.439 1.00 71.88 91 ARG A O 1
ATOM 715 N N . SER A 1 92 ? 18.074 5.361 3.577 1.00 70.44 92 SER A N 1
ATOM 716 C CA . SER A 1 92 ? 16.809 5.827 4.154 1.00 70.44 92 SER A CA 1
ATOM 717 C C . SER A 1 92 ? 15.627 5.498 3.241 1.00 70.44 92 SER A C 1
ATOM 719 O O . SER A 1 92 ? 14.661 4.894 3.698 1.00 70.44 92 SER A O 1
ATOM 721 N N . VAL A 1 93 ? 15.759 5.777 1.940 1.00 71.75 93 VAL A N 1
ATOM 722 C CA . VAL A 1 93 ? 14.753 5.422 0.928 1.00 71.75 93 VAL A CA 1
ATOM 723 C C . VAL A 1 93 ? 14.559 3.903 0.864 1.00 71.75 93 VAL A C 1
ATOM 725 O O . VAL A 1 93 ? 13.437 3.426 0.928 1.00 71.75 93 VAL A O 1
ATOM 728 N N . LEU A 1 94 ? 15.633 3.110 0.831 1.00 68.19 94 LEU A N 1
ATOM 729 C CA . LEU A 1 94 ? 15.520 1.653 0.696 1.00 68.19 94 LEU A CA 1
ATOM 730 C C . LEU A 1 94 ? 14.972 0.945 1.951 1.00 68.19 94 LEU A C 1
ATOM 732 O O . LEU A 1 94 ? 14.308 -0.086 1.852 1.00 68.19 94 LEU A O 1
ATOM 736 N N . SER A 1 95 ? 15.277 1.470 3.137 1.00 66.31 95 SER A N 1
ATOM 737 C CA . SER A 1 95 ? 14.900 0.884 4.433 1.00 66.31 95 SER A CA 1
ATOM 738 C C . SER A 1 95 ? 13.543 1.347 4.960 1.00 66.31 95 SER A C 1
ATOM 740 O O . SER A 1 95 ? 13.110 0.896 6.023 1.00 66.31 95 SER A O 1
ATOM 742 N N . GLN A 1 96 ? 12.884 2.275 4.265 1.00 66.31 96 GLN A N 1
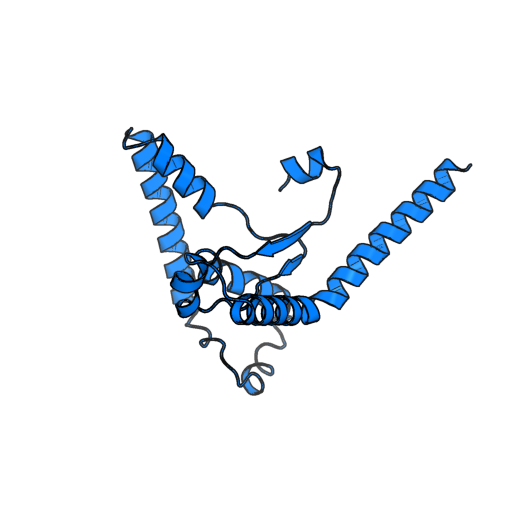ATOM 743 C CA . GLN A 1 96 ? 11.648 2.868 4.745 1.00 66.31 96 GLN A CA 1
ATOM 744 C C . GLN A 1 96 ? 10.590 1.768 4.949 1.00 66.31 96 GLN A C 1
ATOM 746 O O . GLN A 1 96 ? 10.343 0.933 4.083 1.00 66.31 96 GLN A O 1
ATOM 751 N N . LYS A 1 97 ? 9.978 1.734 6.141 1.00 61.97 97 LYS A N 1
ATOM 752 C CA . LYS A 1 97 ? 8.842 0.845 6.415 1.00 61.97 97 LYS A CA 1
ATOM 753 C C . LYS A 1 97 ? 7.647 1.357 5.614 1.00 61.97 97 LYS A C 1
ATOM 755 O O . LYS A 1 97 ? 7.062 2.378 5.968 1.00 61.97 97 LYS A O 1
ATOM 760 N N . TYR A 1 98 ? 7.353 0.671 4.517 1.00 62.09 98 TYR A N 1
ATOM 761 C CA . TYR A 1 98 ? 6.304 1.019 3.560 1.00 62.09 98 TYR A CA 1
ATOM 762 C C . TYR A 1 98 ? 4.945 0.363 3.878 1.00 62.09 98 TYR A C 1
ATOM 764 O O . TYR A 1 98 ? 3.955 0.655 3.212 1.00 62.09 98 TYR A O 1
ATOM 772 N N . SER A 1 99 ? 4.877 -0.475 4.912 1.00 64.38 99 SER A N 1
ATOM 773 C CA . SER A 1 99 ? 3.647 -1.149 5.335 1.00 64.38 99 SER A CA 1
ATOM 774 C C . SER A 1 99 ? 2.870 -0.293 6.341 1.00 64.38 99 SER A C 1
ATOM 776 O O . SER A 1 99 ? 3.442 0.202 7.318 1.00 64.38 99 SER A O 1
ATOM 778 N N . GLY A 1 100 ? 1.576 -0.108 6.081 1.00 70.75 100 GLY A N 1
ATOM 779 C CA . GLY A 1 100 ? 0.602 0.406 7.050 1.00 70.75 100 GLY A CA 1
ATOM 780 C C . GLY A 1 100 ? -0.356 -0.699 7.494 1.00 70.75 100 GLY A C 1
ATOM 781 O O . GLY A 1 100 ? -0.176 -1.855 7.120 1.00 70.75 100 GLY A O 1
ATOM 782 N N . ASP A 1 101 ? -1.402 -0.348 8.245 1.00 79.81 101 ASP A N 1
ATOM 783 C CA . ASP A 1 101 ? -2.506 -1.271 8.545 1.00 79.81 101 ASP A CA 1
ATOM 784 C C . ASP A 1 101 ? -3.169 -1.757 7.252 1.00 79.81 101 ASP A C 1
ATOM 786 O O . ASP A 1 101 ? -3.491 -2.937 7.092 1.00 79.81 101 ASP A O 1
ATOM 790 N N . ILE A 1 102 ? -3.345 -0.832 6.299 1.00 84.00 102 ILE A N 1
ATOM 791 C CA . ILE A 1 102 ? -3.880 -1.126 4.977 1.00 84.00 102 ILE A CA 1
ATOM 792 C C . ILE A 1 102 ? -2.939 -0.627 3.896 1.00 84.00 102 ILE A C 1
ATOM 794 O O . ILE A 1 102 ? -2.964 0.552 3.559 1.00 84.00 102 ILE A O 1
ATOM 798 N N . THR A 1 103 ? -2.161 -1.530 3.302 1.00 84.19 103 THR A N 1
ATOM 799 C CA . THR A 1 103 ? -1.342 -1.194 2.136 1.00 84.19 103 THR A CA 1
ATOM 800 C C . THR A 1 103 ? -2.057 -1.554 0.832 1.00 84.19 103 THR A C 1
ATOM 802 O O . THR A 1 103 ? -2.634 -2.634 0.691 1.00 84.19 103 THR A O 1
ATOM 805 N N . ILE A 1 104 ? -2.052 -0.619 -0.116 1.00 86.00 104 ILE A N 1
ATOM 806 C CA . ILE A 1 104 ? -2.610 -0.768 -1.460 1.00 86.00 104 ILE A CA 1
ATOM 807 C C . ILE A 1 104 ? -1.440 -0.789 -2.441 1.00 86.00 104 ILE A C 1
ATOM 809 O O . ILE A 1 104 ? -0.666 0.170 -2.510 1.00 86.00 104 ILE A O 1
ATOM 813 N N . PHE A 1 105 ? -1.332 -1.878 -3.202 1.00 83.81 105 PHE A N 1
ATOM 814 C CA . PHE A 1 105 ? -0.288 -2.091 -4.202 1.00 83.81 105 PHE A CA 1
ATOM 815 C C . PHE A 1 105 ? -0.912 -2.230 -5.595 1.00 83.81 105 PHE A C 1
ATOM 817 O O . PHE A 1 105 ? -1.461 -3.286 -5.907 1.00 83.81 105 PHE A O 1
ATOM 824 N N . PRO A 1 106 ? -0.855 -1.195 -6.450 1.00 82.62 106 PRO A N 1
ATOM 825 C CA . PRO A 1 106 ? -1.218 -1.343 -7.849 1.00 82.62 106 PRO A CA 1
ATOM 826 C C . PRO A 1 106 ? -0.198 -2.228 -8.575 1.00 82.62 106 PRO A C 1
ATOM 828 O O . PRO A 1 106 ? 1.004 -2.161 -8.316 1.00 82.62 106 PRO A O 1
ATOM 831 N N . GLU A 1 107 ? -0.672 -3.026 -9.529 1.00 77.31 107 GLU A N 1
ATOM 832 C CA . GLU A 1 107 ? 0.192 -3.817 -10.406 1.00 77.31 107 GLU A CA 1
ATOM 833 C C . GLU A 1 107 ? 0.992 -2.887 -11.332 1.00 77.31 107 GLU A C 1
ATOM 835 O O . GLU A 1 107 ? 0.487 -2.402 -12.343 1.00 77.31 107 GLU A O 1
ATOM 840 N N . ILE A 1 108 ? 2.246 -2.598 -10.988 1.00 76.62 108 ILE A N 1
ATOM 841 C CA . ILE A 1 108 ? 3.130 -1.782 -11.828 1.00 76.62 108 ILE A CA 1
ATOM 842 C C . ILE A 1 108 ? 4.022 -2.717 -12.639 1.00 76.62 108 ILE A C 1
ATOM 844 O O . ILE A 1 108 ? 4.852 -3.438 -12.085 1.00 76.62 108 ILE A O 1
ATOM 848 N N . SER A 1 109 ? 3.886 -2.683 -13.965 1.00 78.75 109 SER A N 1
ATOM 849 C CA . SER A 1 109 ? 4.811 -3.386 -14.850 1.00 78.75 109 SER A CA 1
ATOM 850 C C . SER A 1 109 ? 6.146 -2.647 -14.918 1.00 78.75 109 SER A C 1
ATOM 852 O O . SER A 1 109 ? 6.189 -1.428 -15.099 1.00 78.75 109 SER A O 1
ATOM 854 N N . TYR A 1 110 ? 7.262 -3.380 -14.868 1.00 74.81 110 TYR A N 1
ATOM 855 C CA . TYR A 1 110 ? 8.595 -2.801 -15.084 1.00 74.81 110 TYR A CA 1
ATOM 856 C C . TYR A 1 110 ? 8.730 -2.124 -16.459 1.00 74.81 110 TYR A C 1
ATOM 858 O O . TYR A 1 110 ? 9.525 -1.197 -16.612 1.00 74.81 110 TYR A O 1
ATOM 866 N N . ALA A 1 111 ? 7.922 -2.531 -17.445 1.00 79.31 111 ALA A N 1
ATOM 867 C CA . ALA A 1 111 ? 7.879 -1.908 -18.767 1.00 79.31 111 ALA A CA 1
ATOM 868 C C . ALA A 1 111 ? 7.294 -0.482 -18.752 1.00 79.31 111 ALA A C 1
ATOM 870 O O . ALA A 1 111 ? 7.554 0.294 -19.673 1.00 79.31 111 ALA A O 1
ATOM 871 N N . ASP A 1 112 ? 6.542 -0.114 -17.711 1.00 79.12 112 ASP A N 1
ATOM 872 C CA . ASP A 1 112 ? 5.930 1.209 -17.579 1.00 79.12 112 ASP A CA 1
ATOM 873 C C . ASP A 1 112 ? 6.839 2.224 -16.867 1.00 79.12 112 ASP A C 1
ATOM 875 O O . ASP A 1 112 ? 6.602 3.427 -16.954 1.00 79.12 112 ASP A O 1
ATOM 879 N N . LEU A 1 113 ? 7.946 1.786 -16.258 1.00 82.38 113 LEU A N 1
ATOM 880 C CA . LEU A 1 113 ? 8.952 2.674 -15.658 1.00 82.38 113 LEU A CA 1
ATOM 881 C C . LEU A 1 113 ? 9.476 3.771 -16.597 1.00 82.38 113 LEU A C 1
ATOM 883 O O . LEU A 1 113 ? 9.462 4.940 -16.206 1.00 82.38 113 LEU A O 1
ATOM 887 N N . PRO A 1 114 ? 9.908 3.472 -17.840 1.00 84.12 114 PRO A N 1
ATOM 888 C CA . PRO A 1 114 ? 10.334 4.523 -18.761 1.00 84.12 114 PRO A CA 1
ATOM 889 C C . PRO A 1 114 ? 9.190 5.466 -19.157 1.00 84.12 114 PRO A C 1
ATOM 891 O O . PRO A 1 114 ? 9.460 6.604 -19.537 1.00 84.12 114 PRO A O 1
ATOM 894 N N . ARG A 1 115 ? 7.925 5.026 -19.074 1.00 81.69 115 ARG A N 1
ATOM 895 C CA . ARG A 1 115 ? 6.751 5.877 -19.324 1.00 81.69 115 ARG A CA 1
ATOM 896 C C . ARG A 1 115 ? 6.471 6.807 -18.146 1.00 81.69 115 ARG A C 1
ATOM 898 O O . ARG A 1 115 ? 6.111 7.951 -18.384 1.00 81.69 115 ARG A O 1
ATOM 905 N N . MET A 1 116 ? 6.721 6.365 -16.912 1.00 81.38 116 MET A N 1
ATOM 906 C CA . MET A 1 116 ? 6.604 7.201 -15.707 1.00 81.38 116 MET A CA 1
ATOM 907 C C . MET A 1 116 ? 7.615 8.356 -15.673 1.00 81.38 116 MET A C 1
ATOM 909 O O . MET A 1 116 ? 7.327 9.404 -15.107 1.00 81.38 116 MET A O 1
ATOM 913 N N . LEU A 1 117 ? 8.797 8.175 -16.274 1.00 84.88 117 LEU A N 1
ATOM 914 C CA . LEU A 1 117 ? 9.834 9.213 -16.367 1.00 84.88 117 LEU A CA 1
ATOM 915 C C . LEU A 1 117 ? 9.606 10.208 -17.520 1.00 84.88 117 LEU A C 1
ATOM 917 O O . LEU A 1 117 ? 10.379 11.151 -17.683 1.00 84.88 117 LEU A O 1
ATOM 921 N N . ARG A 1 118 ? 8.579 9.991 -18.346 1.00 87.00 118 ARG A N 1
ATOM 922 C CA . ARG A 1 118 ? 8.208 10.848 -19.479 1.00 87.00 118 ARG A CA 1
ATOM 923 C C . ARG A 1 118 ? 6.874 11.534 -19.193 1.00 87.00 118 ARG A C 1
ATOM 925 O O . ARG A 1 118 ? 6.159 11.156 -18.274 1.00 87.00 118 ARG A O 1
ATOM 932 N N . ASN A 1 119 ? 6.539 12.552 -19.987 1.00 90.94 119 ASN A N 1
ATOM 933 C CA . ASN A 1 119 ? 5.248 13.226 -19.865 1.00 90.94 119 ASN A CA 1
ATOM 934 C C . ASN A 1 119 ? 4.104 12.212 -20.101 1.00 90.94 119 ASN A C 1
ATOM 936 O O . ASN A 1 119 ? 4.086 11.590 -21.172 1.00 90.94 119 ASN A O 1
ATOM 940 N N . PRO A 1 120 ? 3.196 11.998 -19.130 1.00 86.94 120 PRO A N 1
ATOM 941 C CA . PRO A 1 120 ? 2.161 10.980 -19.245 1.00 86.94 120 PRO A CA 1
ATOM 942 C C . PRO A 1 120 ? 1.115 11.342 -20.305 1.00 86.94 120 PRO A C 1
ATOM 944 O O . PRO A 1 120 ? 0.700 12.492 -20.439 1.00 86.94 120 PRO A O 1
ATOM 947 N N . THR A 1 121 ? 0.647 10.333 -21.039 1.00 91.19 121 THR A N 1
ATOM 948 C CA . THR A 1 121 ? -0.520 10.461 -21.919 1.00 91.19 121 THR A CA 1
ATOM 949 C C . THR A 1 121 ? -1.808 10.280 -21.117 1.00 91.19 121 THR A C 1
ATOM 951 O O . THR A 1 121 ? -1.824 9.597 -20.090 1.00 91.19 121 THR A O 1
ATOM 954 N N . THR A 1 122 ? -2.918 10.845 -21.594 1.00 92.44 122 THR A N 1
ATOM 955 C CA . THR A 1 122 ? -4.236 10.672 -20.958 1.00 92.44 122 THR A CA 1
ATOM 956 C C . THR A 1 122 ? -4.613 9.196 -20.820 1.00 92.44 122 THR A C 1
ATOM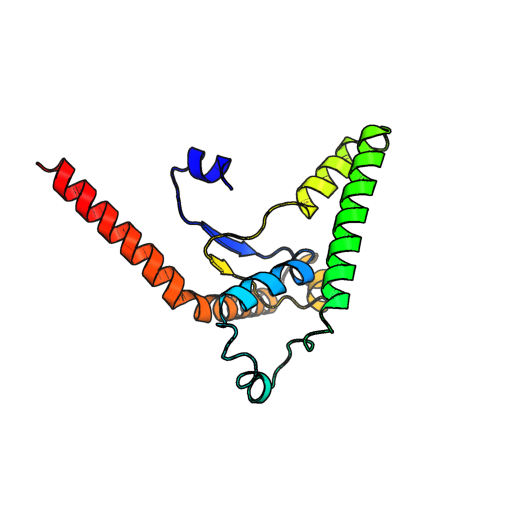 958 O O . THR A 1 122 ? -5.120 8.782 -19.782 1.00 92.44 122 THR A O 1
ATOM 961 N N . GLU A 1 123 ? -4.303 8.383 -21.831 1.00 91.19 123 GLU A N 1
ATOM 962 C CA . GLU A 1 123 ? -4.547 6.937 -21.811 1.00 91.19 123 GLU A CA 1
ATOM 963 C C . GLU A 1 123 ? -3.779 6.237 -20.686 1.00 91.19 123 GLU A C 1
ATOM 965 O O . GLU A 1 123 ? -4.355 5.432 -19.957 1.00 91.19 123 GLU A O 1
ATOM 970 N N . PHE A 1 124 ? -2.502 6.587 -20.497 1.00 89.81 124 PHE A N 1
ATOM 971 C CA . PHE A 1 124 ? -1.678 6.025 -19.430 1.00 89.81 124 PHE A CA 1
ATOM 972 C C . PHE A 1 124 ? -2.223 6.377 -18.042 1.00 89.81 124 PHE A C 1
ATOM 974 O O . PHE A 1 124 ? -2.237 5.525 -17.156 1.00 89.81 124 PHE A O 1
ATOM 981 N N . ILE A 1 125 ? -2.702 7.611 -17.854 1.00 90.19 125 ILE A N 1
ATOM 982 C CA . ILE A 1 125 ? -3.296 8.051 -16.584 1.00 90.19 125 ILE A CA 1
ATOM 983 C C . ILE A 1 125 ? -4.571 7.259 -16.291 1.00 90.19 125 ILE A C 1
ATOM 985 O O . ILE A 1 125 ? -4.717 6.734 -15.191 1.00 90.19 125 ILE A O 1
ATOM 989 N N . LEU A 1 126 ? -5.469 7.125 -17.271 1.00 93.94 126 LEU A N 1
ATOM 990 C CA . LEU A 1 126 ? -6.715 6.370 -17.107 1.00 93.94 126 LEU A CA 1
ATOM 991 C C . LEU A 1 126 ? -6.454 4.897 -16.777 1.00 93.94 126 LEU A C 1
ATOM 993 O O . LEU A 1 126 ? -7.126 4.314 -15.929 1.00 93.94 126 LEU A O 1
ATOM 997 N N . ASP A 1 127 ? -5.461 4.299 -17.426 1.00 91.31 127 ASP A N 1
ATOM 998 C CA . ASP A 1 127 ? -5.052 2.924 -17.162 1.00 91.31 127 ASP A CA 1
ATOM 999 C C . ASP A 1 127 ? -4.422 2.772 -15.764 1.00 91.31 127 ASP A C 1
ATOM 1001 O O . ASP A 1 127 ? -4.770 1.866 -15.005 1.00 91.31 127 ASP A O 1
ATOM 1005 N N . ALA A 1 128 ? -3.569 3.718 -15.357 1.00 89.12 128 ALA A N 1
ATOM 1006 C CA . ALA A 1 128 ? -3.011 3.761 -14.007 1.00 89.12 128 ALA A CA 1
ATOM 1007 C C . ALA A 1 128 ? -4.095 3.925 -12.925 1.00 89.12 128 ALA A C 1
ATOM 1009 O O . ALA A 1 128 ? -4.025 3.253 -11.896 1.00 89.12 128 ALA A O 1
ATOM 1010 N N . MET A 1 129 ? -5.118 4.751 -13.169 1.00 91.06 129 MET A N 1
ATOM 1011 C CA . MET A 1 129 ? -6.264 4.908 -12.267 1.00 91.06 129 MET A CA 1
ATOM 1012 C C . MET A 1 129 ? -7.035 3.598 -12.109 1.00 91.06 129 MET A C 1
ATOM 1014 O O . MET A 1 129 ? -7.237 3.145 -10.986 1.00 91.06 129 MET A O 1
ATOM 1018 N N . ARG A 1 130 ? -7.380 2.930 -13.218 1.00 93.50 130 ARG A N 1
ATOM 1019 C CA . ARG A 1 130 ? -8.075 1.630 -13.190 1.00 93.50 130 ARG A CA 1
ATOM 1020 C C . ARG A 1 130 ? -7.280 0.565 -12.441 1.00 93.50 130 ARG A C 1
ATOM 1022 O O . ARG A 1 130 ? -7.860 -0.238 -11.716 1.00 93.50 130 ARG A O 1
ATOM 1029 N N . ARG A 1 131 ? -5.952 0.548 -12.589 1.00 90.00 131 ARG A N 1
ATOM 1030 C CA . ARG A 1 131 ? -5.081 -0.345 -11.808 1.00 90.00 131 ARG A CA 1
ATOM 1031 C C . ARG A 1 131 ? -5.130 -0.034 -10.312 1.00 90.00 131 ARG A C 1
ATOM 1033 O O . ARG A 1 131 ? -5.214 -0.960 -9.510 1.00 90.00 131 ARG A O 1
ATOM 1040 N N . GLY A 1 132 ? -5.119 1.245 -9.940 1.00 90.25 132 GLY A N 1
ATOM 1041 C CA . GLY A 1 132 ? -5.285 1.678 -8.550 1.00 90.25 132 GLY A CA 1
ATOM 1042 C C . GLY A 1 132 ? -6.640 1.276 -7.960 1.00 90.25 132 GLY A C 1
ATOM 1043 O O . GLY A 1 132 ? -6.697 0.748 -6.849 1.00 90.25 132 GLY A O 1
ATOM 1044 N N . GLU A 1 133 ? -7.724 1.449 -8.718 1.00 92.00 133 GLU A N 1
ATOM 1045 C CA . GLU A 1 133 ? -9.074 1.020 -8.327 1.00 92.00 133 GLU A CA 1
ATOM 1046 C C . GLU A 1 133 ? -9.133 -0.493 -8.093 1.00 92.00 133 GLU A C 1
ATOM 1048 O O . GLU A 1 133 ? -9.547 -0.939 -7.022 1.00 92.00 133 GLU A O 1
ATOM 1053 N N . ARG A 1 134 ? -8.621 -1.282 -9.048 1.00 90.50 134 ARG A N 1
ATOM 1054 C CA . ARG A 1 134 ? -8.555 -2.748 -8.953 1.00 90.50 134 ARG A CA 1
ATOM 1055 C C . ARG A 1 134 ? -7.772 -3.233 -7.740 1.00 90.50 134 ARG A C 1
ATOM 1057 O O . ARG A 1 134 ? -8.201 -4.185 -7.099 1.00 90.50 134 ARG A O 1
ATOM 1064 N N . ALA A 1 135 ? -6.665 -2.575 -7.403 1.00 87.94 135 ALA A N 1
ATOM 1065 C CA . ALA A 1 135 ? -5.889 -2.894 -6.206 1.00 87.94 135 ALA A CA 1
ATOM 1066 C C . ALA A 1 135 ? -6.609 -2.504 -4.903 1.00 87.94 135 ALA A C 1
ATOM 1068 O O . ALA A 1 135 ? -6.386 -3.110 -3.856 1.00 87.94 135 ALA A O 1
ATOM 1069 N N . THR A 1 136 ? -7.488 -1.501 -4.957 1.00 91.12 136 THR A N 1
ATOM 1070 C CA . THR A 1 136 ? -8.216 -1.001 -3.784 1.00 91.12 136 THR A CA 1
ATOM 1071 C C . THR A 1 136 ? -9.449 -1.847 -3.464 1.00 91.12 136 THR A C 1
ATOM 1073 O O . THR A 1 136 ? -9.744 -2.067 -2.288 1.00 91.12 136 THR A O 1
ATOM 1076 N N . TRP A 1 137 ? -10.165 -2.361 -4.472 1.00 92.31 137 TRP A N 1
ATOM 1077 C CA . TRP A 1 137 ? -11.430 -3.085 -4.270 1.00 92.31 137 TRP A CA 1
ATOM 1078 C C . TRP A 1 137 ? -11.355 -4.261 -3.279 1.00 92.31 137 TRP A C 1
ATOM 1080 O O . TRP A 1 137 ? -12.218 -4.315 -2.401 1.00 92.31 137 TRP A O 1
ATOM 1090 N N . PRO A 1 138 ? -10.335 -5.144 -3.306 1.00 89.19 138 PRO A N 1
ATOM 1091 C CA . PRO A 1 138 ? -10.226 -6.241 -2.339 1.00 89.19 138 PRO A CA 1
ATOM 1092 C C . PRO A 1 138 ? -10.060 -5.759 -0.893 1.00 89.19 138 PRO A C 1
ATOM 1094 O O . PRO A 1 138 ? -10.461 -6.437 0.050 1.00 89.19 138 PRO A O 1
ATOM 1097 N N . LYS A 1 139 ? -9.473 -4.573 -0.696 1.00 86.81 139 LYS A N 1
ATOM 1098 C CA . LYS A 1 139 ? -9.217 -4.000 0.631 1.00 86.81 139 LYS A CA 1
ATOM 1099 C C . LYS A 1 139 ? -10.367 -3.108 1.118 1.00 86.81 139 LYS A C 1
ATOM 1101 O O . LYS A 1 139 ? -10.349 -2.693 2.277 1.00 86.81 139 LYS A O 1
ATOM 1106 N N . LEU A 1 140 ? -11.384 -2.845 0.289 1.00 91.56 140 LEU A N 1
ATOM 1107 C CA . LEU A 1 140 ? -12.472 -1.911 0.597 1.00 91.56 140 LEU A CA 1
ATOM 1108 C C . LEU A 1 140 ? -13.277 -2.320 1.839 1.00 91.56 140 LEU A C 1
ATOM 1110 O O . LEU A 1 140 ? -13.590 -1.471 2.670 1.00 91.56 140 LEU A O 1
ATOM 1114 N N . SER A 1 141 ? -13.555 -3.615 2.013 1.00 90.62 141 SER A N 1
ATOM 1115 C CA . SER A 1 141 ? -14.243 -4.130 3.207 1.00 90.62 141 SER A CA 1
ATOM 1116 C C . SER A 1 141 ? -13.448 -3.860 4.485 1.00 90.62 141 SER A C 1
ATOM 1118 O O . SER A 1 141 ? -14.013 -3.452 5.498 1.00 90.62 141 SER A O 1
ATOM 1120 N N . ARG A 1 142 ? -12.119 -4.015 4.427 1.00 88.12 142 ARG A N 1
ATOM 1121 C CA . ARG A 1 142 ? -11.228 -3.725 5.556 1.00 88.12 142 ARG A CA 1
ATOM 1122 C C . ARG A 1 142 ? -11.210 -2.231 5.870 1.00 88.12 142 ARG A C 1
ATOM 1124 O O . ARG A 1 142 ? -11.383 -1.863 7.026 1.00 88.12 142 ARG A O 1
ATOM 1131 N N . ILE A 1 143 ? -11.086 -1.381 4.847 1.00 91.31 143 ILE A N 1
ATOM 1132 C CA . ILE A 1 143 ? -11.158 0.082 4.998 1.00 91.31 143 ILE A CA 1
ATOM 1133 C C . ILE A 1 143 ? -12.476 0.476 5.673 1.00 91.31 143 ILE A C 1
ATOM 1135 O O . ILE A 1 143 ? -12.469 1.201 6.663 1.00 91.31 143 ILE A O 1
ATOM 1139 N N . ARG A 1 144 ? -13.602 -0.069 5.196 1.00 93.88 144 ARG A N 1
ATOM 1140 C CA . ARG A 1 144 ? -14.926 0.201 5.765 1.00 93.88 144 ARG A CA 1
ATOM 1141 C C . ARG A 1 144 ? -15.012 -0.179 7.242 1.00 93.88 144 ARG A C 1
ATOM 1143 O O . ARG A 1 144 ? -15.563 0.596 8.017 1.00 93.88 144 ARG A O 1
ATOM 1150 N N . ASN A 1 145 ? -14.471 -1.332 7.631 1.00 92.44 145 ASN A N 1
ATOM 1151 C CA . ASN A 1 145 ? -14.483 -1.774 9.026 1.00 92.44 145 ASN A CA 1
ATOM 1152 C C . ASN A 1 145 ? -13.660 -0.843 9.927 1.00 92.44 145 ASN A C 1
ATOM 1154 O O . ASN A 1 145 ? -14.151 -0.442 10.979 1.00 92.44 145 ASN A O 1
ATOM 1158 N N . HIS A 1 146 ? -12.454 -0.452 9.504 1.00 89.06 146 HIS A N 1
ATOM 1159 C CA . HIS A 1 146 ? -11.629 0.488 10.272 1.00 89.06 146 HIS A CA 1
ATOM 1160 C C . HIS A 1 146 ? -12.313 1.854 10.427 1.00 89.06 146 HIS A C 1
ATOM 1162 O O . HIS A 1 146 ? -12.411 2.355 11.545 1.00 89.06 146 HIS A O 1
ATOM 1168 N N . CYS A 1 147 ? -12.869 2.413 9.347 1.00 91.00 147 CYS A N 1
ATOM 1169 C CA . CYS A 1 147 ? -13.599 3.681 9.417 1.00 91.00 147 CYS A CA 1
ATOM 1170 C C . CYS A 1 147 ? -14.867 3.584 10.281 1.00 91.00 147 CYS A C 1
ATOM 1172 O O . CYS A 1 147 ? -15.204 4.529 10.985 1.00 91.00 147 CYS A O 1
ATOM 1174 N N . ALA A 1 148 ? -15.582 2.455 10.255 1.00 94.06 148 ALA A N 1
ATOM 1175 C CA . ALA A 1 148 ? -16.772 2.270 11.085 1.00 94.06 148 ALA A CA 1
ATOM 1176 C C . ALA A 1 148 ? -16.437 2.284 12.585 1.00 94.06 148 ALA A C 1
ATOM 1178 O O . ALA A 1 148 ? -17.186 2.863 13.370 1.00 94.06 148 ALA A O 1
ATOM 1179 N N . ILE A 1 149 ? -15.311 1.678 12.975 1.00 91.75 149 ILE A N 1
ATOM 1180 C CA . ILE A 1 149 ? -14.820 1.694 14.360 1.00 91.75 149 ILE A CA 1
ATOM 1181 C C . ILE A 1 149 ? -14.445 3.119 14.779 1.00 91.75 149 ILE A C 1
ATOM 1183 O O . ILE A 1 149 ? -14.846 3.560 15.853 1.00 91.75 149 ILE A O 1
ATOM 1187 N N . GLU A 1 150 ? -13.719 3.844 13.927 1.00 90.44 150 GLU A N 1
ATOM 1188 C CA . GLU A 1 150 ? -13.322 5.236 14.171 1.00 90.44 150 GLU A CA 1
ATOM 1189 C C . GLU A 1 150 ? -14.541 6.143 14.383 1.00 90.44 150 GLU A C 1
ATOM 1191 O O . GLU A 1 150 ? -14.661 6.784 15.425 1.00 90.44 150 GLU A O 1
ATOM 1196 N N . LEU A 1 151 ? -15.506 6.110 13.459 1.00 93.62 151 LEU A N 1
ATOM 1197 C CA . LEU A 1 151 ? -16.730 6.910 13.556 1.00 93.62 151 LEU A CA 1
ATOM 1198 C C . LEU A 1 151 ? -17.556 6.570 14.806 1.00 93.62 151 LEU A C 1
ATOM 1200 O O . LEU A 1 151 ? -18.140 7.462 15.421 1.00 93.62 151 LEU A O 1
ATOM 1204 N N . ALA A 1 152 ? -17.609 5.293 15.197 1.00 95.25 152 ALA A N 1
ATOM 1205 C CA . ALA A 1 152 ? -18.315 4.869 16.404 1.00 95.25 152 ALA A CA 1
ATOM 1206 C C . ALA A 1 152 ? -17.630 5.369 17.688 1.00 95.25 152 ALA A C 1
ATOM 1208 O O . ALA A 1 152 ? -18.313 5.760 18.639 1.00 95.25 152 ALA A O 1
ATOM 1209 N N . LEU A 1 153 ? -16.294 5.375 17.723 1.00 93.38 153 LEU A N 1
ATOM 1210 C CA . LEU A 1 153 ? -15.522 5.936 18.832 1.00 93.38 153 LEU A CA 1
ATOM 1211 C C . LEU A 1 153 ? -15.710 7.452 18.929 1.00 93.38 153 LEU A C 1
ATOM 1213 O O . LEU A 1 153 ? -15.949 7.961 20.025 1.00 93.38 153 LEU A O 1
ATOM 1217 N N . ASP A 1 154 ? -15.670 8.158 17.801 1.00 92.75 154 ASP A N 1
ATOM 1218 C CA . ASP A 1 154 ? -15.886 9.604 17.756 1.00 92.75 154 ASP A CA 1
ATOM 1219 C C . ASP A 1 154 ? -17.281 9.990 18.258 1.00 92.75 154 ASP A C 1
ATOM 1221 O O . ASP A 1 154 ? -17.411 10.895 19.085 1.00 92.75 154 ASP A O 1
ATOM 1225 N N . ASP A 1 155 ? -18.323 9.268 17.835 1.00 95.94 155 ASP A N 1
ATOM 1226 C CA . ASP A 1 155 ? -19.691 9.474 18.323 1.00 95.94 155 ASP A CA 1
ATOM 1227 C C . ASP A 1 155 ? -19.789 9.227 19.842 1.00 95.94 155 ASP A C 1
ATOM 1229 O O . ASP A 1 155 ? -20.352 10.039 20.582 1.00 95.94 155 ASP A O 1
ATOM 1233 N N . ALA A 1 156 ? -19.164 8.163 20.357 1.00 95.69 156 ALA A N 1
ATOM 1234 C CA . ALA A 1 156 ? -19.129 7.897 21.796 1.00 95.69 156 ALA A CA 1
ATOM 1235 C C . ALA A 1 156 ? -18.436 9.025 22.588 1.00 95.69 156 ALA A C 1
ATOM 1237 O O . ALA A 1 156 ? -18.938 9.450 23.633 1.00 95.69 156 ALA A O 1
ATOM 1238 N N . VAL A 1 157 ? -17.317 9.552 22.081 1.00 94.88 157 VAL A N 1
ATOM 1239 C CA . VAL A 1 157 ? -16.594 10.674 22.700 1.00 94.88 157 VAL A CA 1
ATOM 1240 C C . VAL A 1 157 ? -17.424 11.957 22.661 1.00 94.88 157 VAL A C 1
ATOM 1242 O O . VAL A 1 157 ? -17.489 12.670 23.666 1.00 94.88 157 VAL A O 1
ATOM 1245 N N . GLN A 1 158 ? -18.091 12.254 21.543 1.00 95.56 158 GLN A N 1
ATOM 1246 C CA . GLN A 1 158 ? -18.963 13.425 21.424 1.00 95.56 158 GLN A CA 1
ATOM 1247 C C . GLN A 1 158 ? -20.136 13.362 22.408 1.00 95.56 158 GLN A C 1
ATOM 1249 O O . GLN A 1 158 ? -20.405 14.344 23.101 1.00 95.56 158 GLN A O 1
ATOM 1254 N N . ARG A 1 159 ? -20.782 12.197 22.547 1.00 96.31 159 ARG A N 1
ATOM 1255 C CA . ARG A 1 159 ? -21.871 11.986 23.517 1.00 96.31 159 ARG A CA 1
ATOM 1256 C C . ARG A 1 159 ? -21.421 12.182 24.963 1.00 96.31 159 ARG A C 1
ATOM 1258 O O . ARG A 1 159 ? -22.184 12.718 25.762 1.00 96.31 159 ARG A O 1
ATOM 1265 N N . LEU A 1 160 ? -20.204 11.755 25.305 1.00 95.69 160 LEU A N 1
ATOM 1266 C CA . LEU A 1 160 ? -19.643 11.940 26.646 1.00 95.69 160 LEU A CA 1
ATOM 1267 C C . LEU A 1 160 ? -19.270 13.398 26.931 1.00 95.69 160 LEU A C 1
ATOM 1269 O O . LEU A 1 160 ? -19.457 13.844 28.054 1.00 95.69 160 LEU A O 1
ATOM 1273 N N . ARG A 1 161 ? -18.774 14.142 25.934 1.00 93.75 161 ARG A N 1
ATOM 1274 C CA . ARG A 1 161 ? -18.437 15.572 26.075 1.00 93.75 161 ARG A CA 1
ATOM 1275 C C . ARG A 1 161 ? -19.655 16.494 26.122 1.00 93.75 161 ARG A C 1
ATOM 1277 O O . ARG A 1 161 ? -19.534 17.619 26.587 1.00 93.75 161 ARG A O 1
ATOM 1284 N N . ALA A 1 162 ? -20.793 16.049 25.592 1.00 86.62 162 ALA A N 1
ATOM 1285 C CA . ALA A 1 162 ? -22.048 16.798 25.614 1.00 86.62 162 ALA A CA 1
ATOM 1286 C C . ALA A 1 162 ? -22.810 16.692 26.954 1.00 86.62 162 ALA A C 1
ATOM 1288 O O . ALA A 1 162 ? -23.844 17.343 27.107 1.00 86.62 162 ALA A O 1
ATOM 1289 N N . ARG A 1 163 ? -22.332 15.867 27.896 1.00 59.12 163 ARG A N 1
ATOM 1290 C CA . ARG A 1 163 ? -22.796 15.804 29.290 1.00 59.12 163 ARG A CA 1
ATOM 1291 C C . ARG A 1 163 ? -21.913 16.656 30.190 1.00 59.12 163 ARG A C 1
ATOM 1293 O O . ARG A 1 163 ? -22.485 17.229 31.140 1.00 59.12 163 ARG A O 1
#

Organism: NCBI:txid265104

pLDDT: mean 74.94, std 16.9, range [33.81, 96.31]